Protein AF-A0A4Q3HL11-F1 (afdb_monomer)

Sequence (53 aa):
DISRISYACDVVLYSEFDDEAALKLYAAHPAHAKVRAELEGIRIARHQVDYIC

pLDDT: mean 76.46, std 13.32, range [44.12, 91.06]

Radius of gyration: 14.0 Å; Cα contacts (8 Å, |Δi|>4): 7; chains: 1; bounding box: 25×20×42 Å

Structure (mmCIF, N/CA/C/O backbone):
data_AF-A0A4Q3HL11-F1
#
_entry.id   AF-A0A4Q3HL11-F1
#
loop_
_atom_site.group_PDB
_atom_site.id
_atom_site.type_symbol
_atom_site.label_atom_id
_atom_site.label_alt_id
_atom_site.label_comp_id
_atom_site.label_asym_id
_atom_site.label_entity_id
_atom_site.label_seq_id
_atom_site.pdbx_PDB_ins_code
_atom_site.Cartn_x
_atom_site.Cartn_y
_atom_site.Cartn_z
_atom_site.occupancy
_atom_site.B_iso_or_equiv
_atom_site.auth_seq_id
_atom_site.auth_comp_id
_atom_site.auth_asym_id
_atom_site.auth_atom_id
_atom_site.pdbx_PDB_model_num
ATOM 1 N N . ASP A 1 1 ? 4.669 -13.946 29.898 1.00 64.31 1 ASP A N 1
ATOM 2 C CA . ASP A 1 1 ? 5.938 -13.574 29.257 1.00 64.31 1 ASP A CA 1
ATOM 3 C C . ASP A 1 1 ? 6.361 -14.708 28.332 1.00 64.31 1 ASP A C 1
ATOM 5 O O . ASP A 1 1 ? 6.872 -15.664 28.881 1.00 64.31 1 ASP A O 1
ATOM 9 N N . ILE A 1 2 ? 5.986 -14.634 27.036 1.00 45.75 2 ILE A N 1
ATOM 10 C CA . ILE A 1 2 ? 6.500 -15.252 25.773 1.00 45.75 2 ILE A CA 1
ATOM 11 C C . ILE A 1 2 ? 5.499 -14.724 24.704 1.00 45.75 2 ILE A C 1
ATOM 13 O O . ILE A 1 2 ? 4.369 -15.185 24.673 1.00 45.75 2 ILE A O 1
ATOM 17 N N . SER A 1 3 ? 5.635 -13.654 23.926 1.00 49.66 3 SER A N 1
ATOM 18 C CA . SER A 1 3 ? 6.768 -12.936 23.360 1.00 49.66 3 SER A CA 1
ATOM 19 C C . SER A 1 3 ? 6.320 -11.477 23.185 1.00 49.66 3 SER A C 1
ATOM 21 O O . SER A 1 3 ? 5.393 -11.187 22.430 1.00 49.66 3 SER A O 1
ATOM 23 N N . ARG A 1 4 ? 6.961 -10.542 23.889 1.00 44.12 4 ARG A N 1
ATOM 24 C CA . ARG A 1 4 ? 6.813 -9.090 23.693 1.00 44.12 4 ARG A CA 1
ATOM 25 C C . ARG A 1 4 ? 7.496 -8.658 22.387 1.00 44.12 4 ARG A C 1
ATOM 27 O O . ARG A 1 4 ? 8.516 -7.978 22.425 1.00 44.12 4 ARG A O 1
ATOM 34 N N . ILE A 1 5 ? 6.973 -9.065 21.232 1.00 50.00 5 ILE A N 1
ATOM 35 C CA . ILE A 1 5 ? 7.412 -8.503 19.950 1.00 50.00 5 ILE A CA 1
ATOM 36 C C . ILE A 1 5 ? 6.426 -7.398 19.580 1.00 50.00 5 ILE A C 1
ATOM 38 O O . ILE A 1 5 ? 5.267 -7.653 19.277 1.00 50.00 5 ILE A O 1
ATOM 42 N N . SER A 1 6 ? 6.909 -6.159 19.620 1.00 49.97 6 SER A N 1
ATOM 43 C CA . SER A 1 6 ? 6.206 -4.903 19.306 1.00 49.97 6 SER A CA 1
ATOM 44 C C . SER A 1 6 ? 5.731 -4.776 17.839 1.00 49.97 6 SER A C 1
ATOM 46 O O . SER A 1 6 ? 5.440 -3.674 17.385 1.00 49.97 6 SER A O 1
ATOM 48 N N . TYR A 1 7 ? 5.656 -5.882 17.094 1.00 52.44 7 TYR A N 1
ATOM 49 C CA . TYR A 1 7 ? 5.216 -5.955 15.696 1.00 52.44 7 TYR A CA 1
ATOM 50 C C . TYR A 1 7 ? 3.987 -6.860 15.542 1.00 52.44 7 TYR A C 1
ATOM 52 O O . TYR A 1 7 ? 3.849 -7.577 14.554 1.00 52.44 7 TYR A O 1
ATOM 60 N N . ALA A 1 8 ? 3.080 -6.847 16.518 1.00 47.62 8 ALA A N 1
ATOM 61 C CA . ALA A 1 8 ? 1.730 -7.350 16.302 1.00 47.62 8 ALA A CA 1
ATOM 62 C C . ALA A 1 8 ? 1.006 -6.370 15.362 1.00 47.62 8 ALA A C 1
ATOM 64 O O . ALA A 1 8 ? 0.307 -5.468 15.807 1.00 47.62 8 ALA A O 1
ATOM 65 N N . CYS A 1 9 ? 1.264 -6.478 14.057 1.00 58.84 9 CYS A N 1
ATOM 66 C CA . CYS A 1 9 ? 0.411 -5.848 13.059 1.00 58.84 9 CYS A CA 1
ATOM 67 C C . CYS A 1 9 ? -0.881 -6.663 13.020 1.00 58.84 9 CYS A C 1
ATOM 69 O O . CYS A 1 9 ? -0.829 -7.861 12.752 1.00 58.84 9 CYS A O 1
ATOM 71 N N . ASP A 1 10 ? -2.024 -6.029 13.281 1.00 68.19 10 ASP A N 1
ATOM 72 C CA . ASP A 1 10 ? -3.330 -6.704 13.284 1.00 68.19 10 ASP A CA 1
ATOM 73 C C . ASP A 1 10 ? -3.654 -7.356 11.927 1.00 68.19 10 ASP A C 1
ATOM 75 O O . ASP A 1 10 ? -4.426 -8.309 11.847 1.00 68.19 10 ASP A O 1
ATOM 79 N N . VAL A 1 11 ? -3.043 -6.845 10.850 1.00 69.50 11 VAL A N 1
ATOM 80 C CA . VAL A 1 11 ? -3.214 -7.314 9.474 1.00 69.50 11 VAL A CA 1
ATOM 81 C C . VAL A 1 11 ? -1.878 -7.264 8.732 1.00 69.50 11 VAL A C 1
ATOM 83 O O . VAL A 1 11 ? -1.151 -6.271 8.809 1.00 69.50 11 VAL A O 1
ATOM 86 N N . VAL A 1 12 ? -1.587 -8.316 7.962 1.00 79.56 12 VAL A N 1
ATOM 87 C CA . VAL A 1 12 ? -0.470 -8.376 7.009 1.00 79.56 12 VAL A CA 1
ATOM 88 C C . VAL A 1 12 ? -1.038 -8.617 5.614 1.00 79.56 12 VAL A C 1
ATOM 90 O O . VAL A 1 12 ? -1.849 -9.520 5.421 1.00 79.56 12 VAL A O 1
ATOM 93 N N . LEU A 1 13 ? -0.610 -7.808 4.645 1.00 82.81 13 LEU A N 1
ATOM 94 C CA . LEU A 1 13 ? -0.948 -7.970 3.234 1.00 82.81 13 LEU A CA 1
ATOM 95 C C . LEU A 1 13 ? 0.318 -8.350 2.469 1.00 82.81 13 LEU A C 1
ATOM 97 O O . LEU A 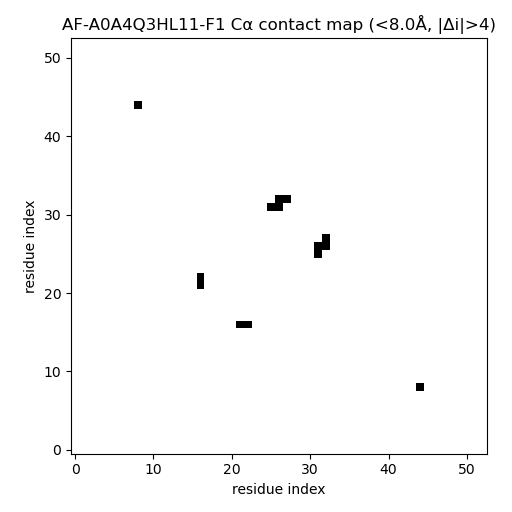1 13 ? 1.302 -7.614 2.513 1.00 82.81 13 LEU A O 1
ATOM 101 N N . TYR A 1 14 ? 0.267 -9.476 1.765 1.00 83.81 14 TYR A N 1
ATOM 102 C CA . TYR A 1 14 ? 1.322 -9.925 0.866 1.00 83.81 14 TYR A CA 1
ATOM 103 C C . TYR A 1 14 ? 0.787 -9.938 -0.563 1.00 83.81 14 TYR A C 1
ATOM 105 O O . TYR A 1 14 ? -0.330 -10.398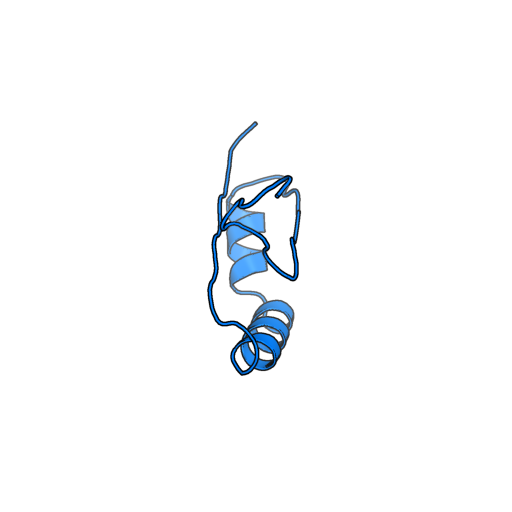 -0.810 1.00 83.81 14 TYR A O 1
ATOM 113 N N . SER A 1 15 ? 1.548 -9.378 -1.495 1.00 83.50 15 SER A N 1
ATOM 114 C CA . SER A 1 15 ? 1.168 -9.303 -2.903 1.00 83.50 15 SER A CA 1
ATOM 115 C C . SER A 1 15 ? 2.422 -9.373 -3.758 1.00 83.50 15 SER A C 1
ATOM 117 O O . SER A 1 15 ? 3.390 -8.661 -3.500 1.00 83.50 15 SER A O 1
ATOM 119 N N . GLU A 1 16 ? 2.383 -10.242 -4.757 1.00 86.88 16 GLU A N 1
ATOM 120 C CA . GLU A 1 16 ? 3.430 -10.402 -5.759 1.00 86.88 16 GLU A CA 1
ATOM 121 C C . GLU A 1 16 ? 3.008 -9.660 -7.027 1.00 86.88 16 GLU A C 1
ATOM 123 O O . GLU A 1 16 ? 1.827 -9.639 -7.385 1.00 86.88 16 GLU A O 1
ATOM 128 N N . PHE A 1 17 ? 3.973 -9.032 -7.690 1.00 87.94 17 PHE A N 1
ATOM 129 C CA . PHE A 1 17 ? 3.768 -8.294 -8.930 1.00 87.94 17 PHE A CA 1
ATOM 130 C C . PHE A 1 17 ? 4.829 -8.719 -9.936 1.00 87.94 17 PHE A C 1
ATOM 132 O O . PHE A 1 17 ? 5.973 -8.957 -9.554 1.00 87.94 17 PHE A O 1
ATOM 139 N N . ASP A 1 18 ? 4.449 -8.770 -11.212 1.00 86.94 18 ASP A N 1
ATOM 140 C CA . ASP A 1 18 ? 5.358 -9.157 -12.295 1.00 86.94 18 ASP A CA 1
ATOM 141 C C . ASP A 1 18 ? 6.494 -8.138 -12.488 1.00 86.94 18 ASP A C 1
ATOM 143 O O . ASP A 1 18 ? 7.612 -8.501 -12.852 1.00 86.94 18 ASP A O 1
ATOM 147 N N . ASP A 1 19 ? 6.214 -6.853 -12.240 1.00 88.31 19 ASP A N 1
ATOM 148 C CA . ASP A 1 19 ? 7.182 -5.767 -12.351 1.00 88.31 19 ASP A CA 1
ATOM 149 C C . ASP A 1 19 ? 6.853 -4.568 -11.431 1.00 88.31 19 ASP A C 1
ATOM 151 O O . ASP A 1 19 ? 5.794 -4.467 -10.800 1.00 88.31 19 ASP A O 1
ATOM 155 N N . GLU A 1 20 ? 7.786 -3.614 -11.352 1.00 85.88 20 GLU A N 1
ATOM 156 C CA . GLU A 1 20 ? 7.623 -2.390 -10.556 1.00 85.88 20 GLU A CA 1
ATOM 157 C C . GLU A 1 20 ? 6.484 -1.490 -11.082 1.00 85.88 20 GLU A C 1
ATOM 159 O O . GLU A 1 20 ? 5.889 -0.715 -10.326 1.00 85.88 20 GLU A O 1
ATOM 164 N N . ALA A 1 21 ? 6.155 -1.569 -12.376 1.00 87.62 21 ALA A N 1
ATOM 165 C CA . ALA A 1 21 ? 5.072 -0.784 -12.962 1.00 87.62 21 ALA A CA 1
ATOM 166 C C . ALA A 1 21 ? 3.700 -1.300 -12.499 1.00 87.62 21 ALA A C 1
ATOM 168 O O . ALA A 1 21 ? 2.828 -0.495 -12.166 1.00 87.62 21 ALA A O 1
ATOM 169 N N . ALA A 1 22 ? 3.533 -2.617 -12.390 1.00 86.56 22 ALA A N 1
ATOM 170 C CA . ALA A 1 22 ? 2.369 -3.285 -11.834 1.00 86.56 22 ALA A CA 1
ATOM 171 C C . ALA A 1 22 ? 2.198 -2.949 -10.347 1.00 86.56 22 ALA A C 1
ATOM 173 O O . ALA A 1 22 ? 1.089 -2.607 -9.931 1.00 86.56 2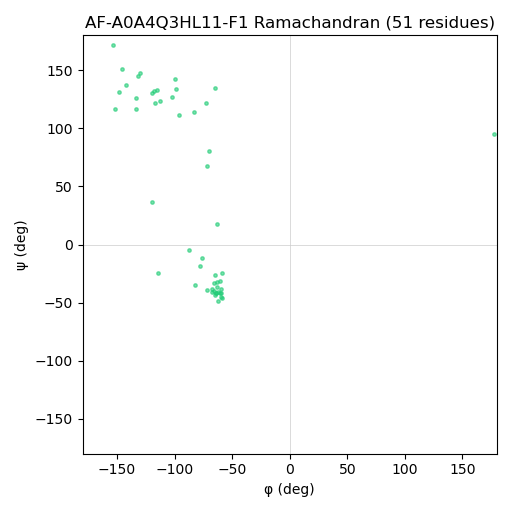2 ALA A O 1
ATOM 174 N N . LEU A 1 23 ? 3.290 -2.917 -9.570 1.00 88.06 23 LEU A N 1
ATOM 175 C CA . LEU A 1 23 ? 3.260 -2.450 -8.178 1.00 88.06 23 LEU A CA 1
ATOM 176 C C . LEU A 1 23 ? 2.779 -0.991 -8.077 1.00 88.06 23 LEU A C 1
ATOM 178 O O . LEU A 1 23 ? 1.914 -0.666 -7.258 1.00 88.06 23 LEU A O 1
ATOM 182 N N . LYS A 1 24 ? 3.294 -0.096 -8.932 1.00 87.12 24 LYS A N 1
ATOM 183 C CA . LYS A 1 24 ? 2.869 1.316 -8.969 1.00 87.12 24 LYS A CA 1
ATOM 184 C C . LYS A 1 24 ? 1.401 1.463 -9.363 1.00 87.12 24 LYS A C 1
ATOM 186 O O . LYS A 1 24 ? 0.682 2.261 -8.757 1.00 87.12 24 LYS A O 1
ATOM 191 N N . LEU A 1 25 ? 0.948 0.689 -10.346 1.00 89.81 25 LEU A N 1
ATOM 192 C CA . LEU A 1 25 ? -0.438 0.702 -10.802 1.00 89.81 25 LEU A CA 1
ATOM 193 C C . LEU A 1 25 ? -1.376 0.202 -9.703 1.00 89.81 25 LEU A C 1
ATOM 195 O O . LEU A 1 25 ? -2.391 0.841 -9.433 1.00 89.81 25 LEU A O 1
ATOM 199 N N . TYR A 1 26 ? -1.003 -0.874 -9.013 1.00 87.69 26 TYR A N 1
ATOM 200 C CA . TYR A 1 26 ? -1.723 -1.377 -7.849 1.00 87.69 26 TYR A CA 1
ATOM 201 C C . TYR A 1 26 ? -1.809 -0.330 -6.733 1.00 87.69 26 TYR A C 1
ATOM 203 O O . TYR A 1 26 ? -2.894 -0.064 -6.211 1.00 87.69 26 TYR A O 1
ATOM 211 N N . ALA A 1 27 ? -0.695 0.336 -6.414 1.00 85.62 27 ALA A N 1
ATOM 212 C CA . ALA A 1 27 ? -0.658 1.371 -5.387 1.00 85.62 27 ALA A CA 1
ATOM 213 C C . ALA A 1 27 ? -1.611 2.542 -5.696 1.00 85.62 27 ALA A C 1
ATOM 215 O O . ALA A 1 27 ? -2.272 3.041 -4.779 1.00 85.62 27 ALA A O 1
ATOM 216 N N . ALA A 1 28 ? -1.712 2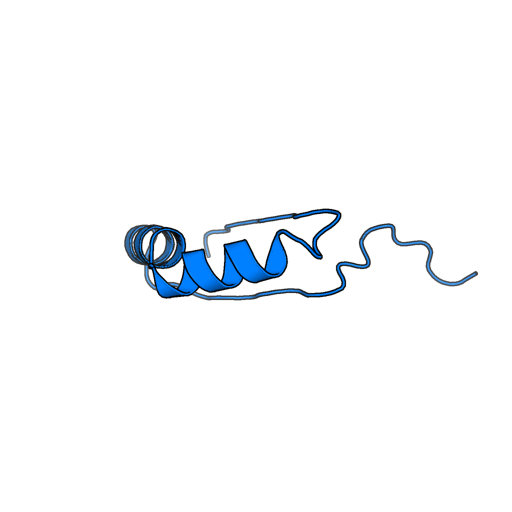.937 -6.970 1.00 87.81 28 ALA A N 1
ATOM 217 C CA . ALA A 1 28 ? -2.566 4.023 -7.453 1.00 87.81 28 ALA A CA 1
ATOM 218 C C . ALA A 1 28 ? -4.002 3.592 -7.816 1.00 87.81 28 ALA A C 1
ATOM 220 O O . ALA A 1 28 ? -4.831 4.442 -8.148 1.00 87.81 28 ALA A O 1
ATOM 221 N N . HIS A 1 29 ? -4.321 2.296 -7.767 1.00 91.06 29 HIS A N 1
ATOM 222 C CA . HIS A 1 29 ? -5.613 1.793 -8.216 1.00 91.06 29 HIS A CA 1
ATOM 223 C C . HIS A 1 29 ? -6.759 2.329 -7.330 1.00 91.06 29 HIS A C 1
ATOM 225 O O . HIS A 1 29 ? -6.672 2.257 -6.099 1.00 91.06 29 HIS A O 1
ATOM 231 N N . PRO A 1 30 ? -7.881 2.810 -7.902 1.00 88.00 30 PRO A N 1
ATOM 232 C CA . PRO A 1 30 ? -8.970 3.419 -7.130 1.00 88.00 30 PRO A CA 1
ATOM 233 C C . PRO A 1 30 ? -9.599 2.464 -6.104 1.00 88.00 30 PRO A C 1
ATOM 235 O O . PRO A 1 30 ? -10.000 2.893 -5.023 1.00 88.00 30 PRO A O 1
ATOM 238 N N . ALA A 1 31 ? -9.630 1.157 -6.390 1.00 89.75 31 ALA A N 1
ATOM 239 C CA . ALA A 1 31 ? -10.077 0.164 -5.408 1.00 89.75 31 ALA A CA 1
ATOM 240 C C . ALA A 1 31 ? -9.125 0.071 -4.201 1.00 89.75 31 ALA A C 1
ATOM 242 O O . ALA A 1 31 ? -9.582 0.004 -3.062 1.00 89.75 31 ALA A O 1
ATOM 243 N N . HIS A 1 32 ? -7.810 0.137 -4.433 1.00 87.06 32 HIS A N 1
ATOM 244 C CA . HIS A 1 32 ? -6.815 0.136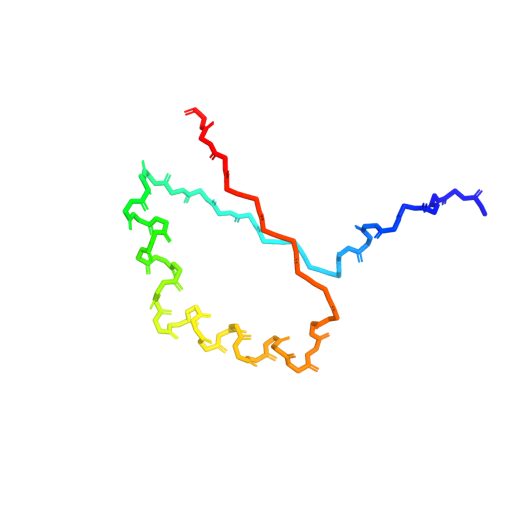 -3.362 1.00 87.06 32 HIS A CA 1
ATOM 245 C C . HIS A 1 32 ? -6.893 1.431 -2.541 1.00 87.06 32 HIS A C 1
ATOM 247 O O . HIS A 1 32 ? -6.830 1.392 -1.314 1.00 87.06 32 HIS A O 1
ATOM 253 N N . ALA A 1 33 ? -7.136 2.575 -3.189 1.00 86.06 33 ALA A N 1
ATOM 254 C CA . ALA A 1 33 ? -7.372 3.844 -2.504 1.00 86.06 33 ALA A CA 1
ATOM 255 C C . ALA A 1 33 ? -8.601 3.797 -1.578 1.00 86.06 33 ALA A C 1
ATOM 257 O O . ALA A 1 33 ? -8.523 4.277 -0.447 1.00 86.06 33 ALA A O 1
ATOM 258 N N . LYS A 1 34 ? -9.703 3.170 -2.014 1.00 86.88 34 LYS A N 1
ATOM 259 C CA . LYS A 1 34 ? -10.910 2.998 -1.191 1.00 86.88 34 LYS A CA 1
ATOM 260 C C . LYS A 1 34 ? -10.634 2.164 0.063 1.00 86.88 34 LYS A C 1
ATOM 262 O O . LYS A 1 34 ? -10.957 2.598 1.163 1.00 86.88 34 LYS A O 1
ATOM 267 N N . VAL A 1 35 ? -9.969 1.019 -0.095 1.00 85.81 35 VAL A N 1
ATOM 268 C CA . VAL A 1 35 ? -9.584 0.159 1.037 1.00 85.81 35 VAL A CA 1
ATOM 269 C C . VAL A 1 35 ? -8.630 0.894 1.982 1.00 85.81 35 VAL A C 1
ATOM 271 O O . VAL A 1 35 ? -8.786 0.826 3.198 1.00 85.81 35 VAL A O 1
ATOM 274 N N . ARG A 1 36 ? -7.668 1.662 1.451 1.00 83.19 36 ARG A N 1
ATOM 275 C CA . ARG A 1 36 ? -6.774 2.491 2.277 1.00 83.19 36 ARG A CA 1
ATOM 276 C C . ARG A 1 36 ? -7.540 3.514 3.113 1.00 83.19 36 ARG A C 1
ATOM 278 O O . ARG A 1 36 ? -7.182 3.678 4.273 1.00 83.19 36 ARG A O 1
ATOM 285 N N . ALA A 1 37 ? -8.551 4.169 2.541 1.00 83.88 37 ALA A N 1
ATOM 286 C CA . ALA A 1 37 ? -9.370 5.156 3.243 1.00 83.88 37 ALA A CA 1
ATOM 287 C C . ALA A 1 37 ? -10.233 4.513 4.343 1.00 83.88 37 ALA A C 1
ATOM 289 O O . ALA A 1 37 ? -10.314 5.042 5.447 1.00 83.88 37 ALA A O 1
ATOM 290 N N . GLU A 1 38 ? -10.822 3.342 4.083 1.00 84.19 38 GLU A N 1
ATOM 291 C CA . GLU A 1 38 ? -11.580 2.586 5.093 1.00 84.19 38 GLU A CA 1
ATOM 292 C C . GLU A 1 38 ? -10.686 2.140 6.266 1.00 84.19 38 GLU A C 1
A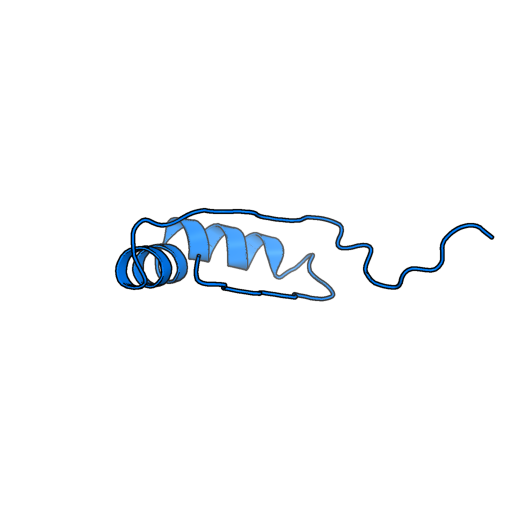TOM 294 O O . GLU A 1 38 ? -11.099 2.186 7.424 1.00 84.19 38 GLU A O 1
ATOM 299 N N . LEU A 1 39 ? -9.433 1.770 5.982 1.00 79.12 39 LEU A N 1
ATOM 300 C CA . LEU A 1 39 ? -8.455 1.372 6.999 1.00 79.12 39 LEU A CA 1
ATOM 301 C C . LEU A 1 39 ? -7.829 2.557 7.752 1.00 79.12 39 LEU A C 1
ATOM 303 O O . LEU A 1 39 ? -7.271 2.359 8.830 1.00 79.12 39 LEU A O 1
ATOM 307 N N . GLU A 1 40 ? -7.894 3.778 7.219 1.00 75.62 40 GLU A N 1
ATOM 308 C CA . GLU A 1 40 ? -7.258 4.963 7.813 1.00 75.62 40 GLU A CA 1
ATOM 309 C C . GLU A 1 40 ? -7.833 5.311 9.193 1.00 75.62 40 GLU A C 1
ATOM 311 O O . GLU A 1 40 ? -7.089 5.730 10.074 1.00 75.62 40 GLU A O 1
ATOM 316 N N . GLY A 1 41 ? -9.121 5.043 9.424 1.00 70.56 41 GLY A N 1
ATOM 317 C CA . GLY A 1 41 ? -9.769 5.254 10.725 1.00 70.56 41 GLY A CA 1
ATOM 318 C C . GLY A 1 41 ? -9.450 4.199 11.793 1.00 70.56 41 GLY A C 1
ATOM 319 O O . GLY A 1 41 ? -9.777 4.403 12.958 1.00 70.56 41 GLY A O 1
ATOM 320 N N . ILE A 1 42 ? -8.831 3.076 11.413 1.00 72.31 42 ILE A N 1
ATOM 321 C CA . ILE A 1 42 ? -8.562 1.929 12.302 1.00 72.31 42 ILE A CA 1
ATOM 322 C C . ILE A 1 42 ? -7.050 1.738 12.510 1.00 72.31 42 ILE A C 1
ATOM 324 O O . ILE A 1 42 ? -6.608 1.190 13.518 1.00 72.31 42 ILE A O 1
ATOM 328 N N . ARG A 1 43 ? -6.225 2.202 11.567 1.00 70.88 43 ARG A N 1
ATOM 329 C CA . ARG A 1 43 ? -4.792 1.908 11.534 1.00 70.88 43 ARG A CA 1
ATOM 330 C C . ARG A 1 43 ? -3.973 2.839 12.435 1.00 70.88 43 ARG A C 1
ATOM 332 O O . ARG A 1 43 ? -3.792 4.009 12.121 1.00 70.88 43 ARG A O 1
ATOM 339 N N . ILE A 1 44 ? -3.365 2.271 13.479 1.00 73.81 44 ILE A N 1
ATOM 340 C CA . ILE A 1 44 ? -2.461 2.973 14.413 1.00 73.81 44 ILE A CA 1
ATOM 341 C C . ILE A 1 44 ? -1.029 3.082 13.853 1.00 73.81 44 ILE A C 1
ATOM 343 O O . ILE A 1 44 ? -0.354 4.090 14.052 1.00 73.81 44 ILE A O 1
ATOM 347 N N . ALA A 1 45 ? -0.564 2.068 13.116 1.00 70.31 45 ALA A N 1
ATOM 348 C CA . ALA A 1 45 ? 0.761 2.045 12.494 1.00 70.31 45 ALA A CA 1
ATOM 349 C C . ALA A 1 45 ? 0.734 1.308 11.146 1.00 70.31 45 ALA A C 1
ATOM 351 O O . ALA A 1 45 ? -0.085 0.417 10.924 1.00 70.31 45 ALA A O 1
ATOM 352 N N . ARG A 1 46 ? 1.625 1.689 10.223 1.00 76.12 46 ARG A N 1
ATOM 353 C CA . ARG A 1 46 ? 1.784 1.042 8.913 1.00 76.12 46 ARG A CA 1
ATOM 354 C C . ARG A 1 46 ? 3.258 0.803 8.627 1.00 76.12 46 ARG A C 1
ATOM 356 O O . ARG A 1 46 ? 4.025 1.759 8.578 1.00 76.12 46 ARG A O 1
ATOM 363 N N . HIS A 1 47 ? 3.607 -0.439 8.322 1.00 78.69 47 HIS A N 1
ATOM 364 C CA . HIS A 1 47 ? 4.918 -0.807 7.800 1.00 78.69 47 HIS A CA 1
ATOM 365 C C . HIS A 1 47 ? 4.724 -1.393 6.397 1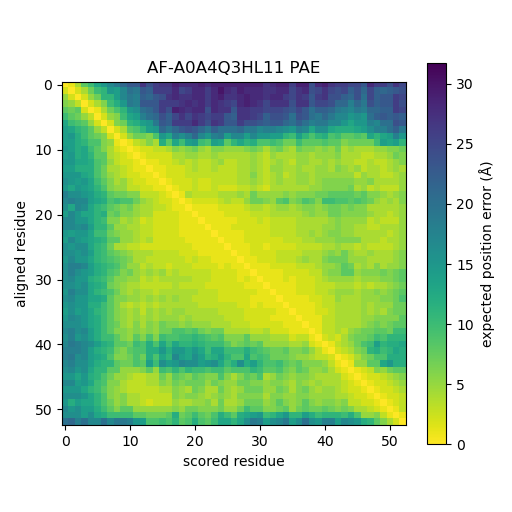.00 78.69 47 HIS A C 1
ATOM 367 O O . HIS A 1 47 ? 3.947 -2.327 6.228 1.00 78.69 47 HIS A O 1
ATOM 373 N N . GLN A 1 48 ? 5.365 -0.801 5.387 1.00 78.94 48 GLN A N 1
ATOM 374 C CA . GLN A 1 48 ? 5.374 -1.304 4.009 1.00 78.94 48 GLN A CA 1
ATOM 375 C C . GLN A 1 48 ? 6.821 -1.628 3.639 1.00 78.94 48 GLN A C 1
ATOM 377 O O . GLN A 1 48 ? 7.706 -0.810 3.887 1.00 78.94 48 GLN A O 1
ATOM 382 N N . VAL A 1 49 ? 7.039 -2.808 3.061 1.00 82.31 49 VAL A N 1
ATOM 383 C CA . VAL A 1 49 ? 8.335 -3.249 2.546 1.00 82.31 49 VAL A CA 1
ATOM 384 C C . VAL A 1 49 ? 8.096 -3.838 1.166 1.00 82.31 49 VAL A C 1
ATOM 386 O O . VAL A 1 49 ? 7.405 -4.846 1.046 1.00 82.31 49 VAL A O 1
ATOM 389 N N . ASP A 1 50 ? 8.676 -3.207 0.152 1.00 81.62 50 ASP A N 1
ATOM 390 C CA . ASP A 1 50 ? 8.713 -3.728 -1.210 1.00 81.62 50 ASP A CA 1
ATOM 391 C C . ASP A 1 50 ? 10.116 -4.313 -1.424 1.00 81.62 50 ASP A C 1
ATOM 393 O O . ASP A 1 50 ? 11.115 -3.645 -1.140 1.00 81.62 50 ASP A O 1
ATOM 397 N N . TYR A 1 51 ? 10.211 -5.567 -1.862 1.00 76.19 51 TYR A N 1
ATOM 398 C CA . TYR A 1 51 ? 11.487 -6.232 -2.119 1.00 76.19 51 TYR A CA 1
ATOM 399 C C . TYR A 1 51 ? 11.474 -6.884 -3.500 1.00 76.19 51 TYR A C 1
ATOM 401 O O . TYR A 1 51 ? 10.432 -7.323 -3.979 1.00 76.19 51 TYR A O 1
ATOM 409 N N . ILE A 1 52 ? 12.641 -6.915 -4.140 1.00 74.44 52 ILE A N 1
ATOM 410 C CA . ILE A 1 52 ? 12.844 -7.528 -5.454 1.00 74.44 52 ILE A CA 1
ATOM 411 C C . ILE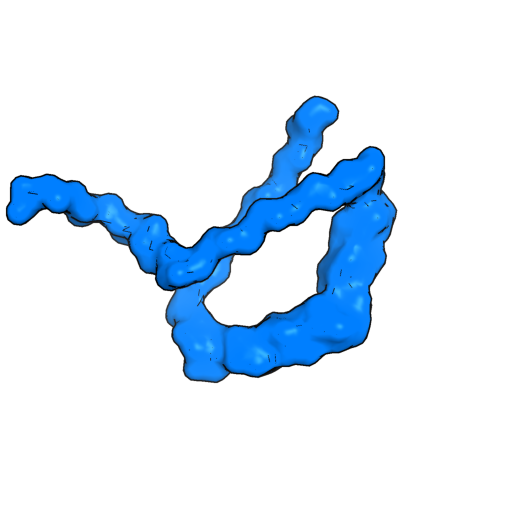 A 1 52 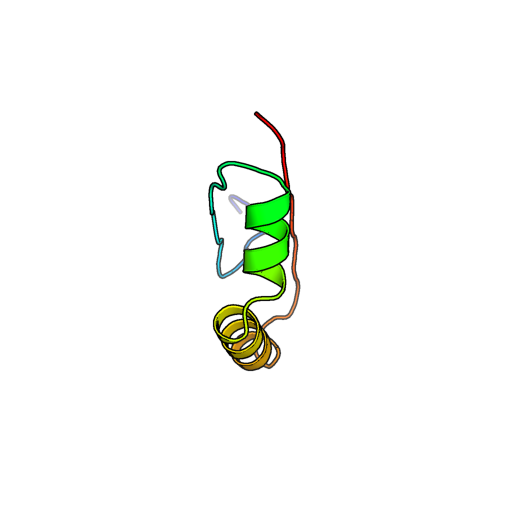? 13.430 -8.922 -5.217 1.00 74.44 52 ILE A C 1
ATOM 413 O O . ILE A 1 52 ? 14.343 -9.055 -4.396 1.00 74.44 52 ILE A O 1
ATOM 417 N N . CYS A 1 53 ? 12.896 -9.940 -5.897 1.00 59.50 53 CYS A N 1
ATOM 418 C CA . CYS A 1 53 ? 13.474 -11.284 -5.932 1.00 59.50 53 CYS A CA 1
ATOM 419 C C . CYS A 1 53 ? 14.333 -11.497 -7.180 1.00 59.50 53 CYS A C 1
ATOM 421 O O . CYS A 1 53 ? 13.940 -10.991 -8.256 1.00 59.50 53 CYS A O 1
#

Solvent-accessible surface area (backbone atoms only — not comparable to full-atom values): 3872 Å² total; per-residue (Å²): 145,89,74,96,60,98,74,79,62,97,71,84,90,86,84,88,61,99,44,73,67,54,47,52,48,52,69,68,29,71,70,49,48,51,54,52,58,67,43,57,85,72,57,89,77,87,88,86,85,88,82,88,131

Foldseek 3Di:
DPDPDPPPPVDDDDDDDPDPVRVVCCCPPVVNVVVCVVCVVVDPDDDDDDDDD

Secondary structure (DSSP, 8-state):
-----S---S-------SSHHHHHHHHH-HHHHHHHHHHHTT-S---------

Mean predicted aligned error: 8.35 Å